Protein AF-A0A940VAY0-F1 (afdb_monomer_lite)

Secondary structure (DSSP, 8-state):
-PPPPHHHHHHH-SEEEE-----TTTTT-B-HHHHHHS-TT-EEEE-S-GGGB-HHHHHHHHHTTSSSEEEES--SSSSPPTT-GGGG-TTEEE--S-TT--HHHHH-

Sequence (108 aa):
MKSAGLDELLRRSDIVSIHVPTTDETRKFMNAARFAQMKRSAVFINTSRGAVVGEPALIRALQGKVIGGAGLDVFEKEPISPDNPLLALDNVVLTPHIAAGTVDALTE

Foldseek 3Di:
DDDDDLLRCQQPDQEAEDADADDPCQFQCAALVSLLNHDLAHEYEYLHEQRSHPLVSVLCCQVVSSYQAYEYAYHPDPPDDPPRSQVVGPRYHYHPSCPCVDPVNVPD

pLDDT: mean 96.17, std 6.98, range [52.88, 98.94]

Structure (mmCIF, N/CA/C/O backbone):
data_AF-A0A940VAY0-F1
#
_entry.id   AF-A0A940VAY0-F1
#
loop_
_atom_site.group_PDB
_atom_site.id
_atom_site.type_symbol
_atom_site.label_atom_id
_atom_site.label_alt_id
_atom_site.label_comp_id
_atom_site.label_asym_id
_atom_site.label_entity_id
_atom_site.label_seq_id
_atom_site.pdbx_PDB_ins_code
_atom_site.Cartn_x
_atom_site.Cartn_y
_atom_site.Cartn_z
_atom_site.occupancy
_atom_site.B_iso_or_equiv
_atom_site.auth_seq_id
_atom_site.auth_comp_id
_atom_site.auth_asym_id
_atom_site.auth_atom_id
_atom_site.pdbx_PDB_model_num
ATOM 1 N N . MET A 1 1 ? -18.304 17.585 -11.653 1.00 52.88 1 MET A N 1
ATOM 2 C CA . MET A 1 1 ? -17.612 16.692 -10.696 1.00 52.88 1 MET A CA 1
ATOM 3 C C . MET A 1 1 ? -16.886 17.570 -9.687 1.00 52.88 1 MET A C 1
ATOM 5 O O . MET A 1 1 ? -16.128 18.428 -10.114 1.00 52.88 1 MET A O 1
ATOM 9 N N . LYS A 1 2 ? -17.186 17.467 -8.386 1.00 58.41 2 LYS A N 1
ATOM 10 C CA . LYS A 1 2 ? -16.517 18.281 -7.357 1.00 58.41 2 LYS A CA 1
ATOM 11 C C . LYS A 1 2 ? -15.233 17.554 -6.9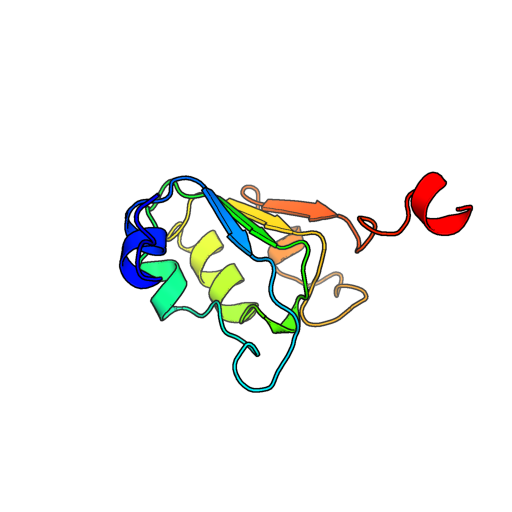55 1.00 58.41 2 LYS A C 1
ATOM 13 O O . LYS A 1 2 ? -15.309 16.407 -6.529 1.00 58.41 2 LYS A O 1
ATOM 18 N N . SER A 1 3 ? -14.075 18.178 -7.144 1.00 74.81 3 SER A N 1
ATOM 19 C CA . SER A 1 3 ? -12.798 17.629 -6.680 1.00 74.81 3 SER A CA 1
ATOM 20 C C . SER A 1 3 ? -12.768 17.654 -5.150 1.00 74.81 3 SER A C 1
ATOM 22 O O . SER A 1 3 ? -12.939 18.720 -4.556 1.00 74.81 3 SER A O 1
ATOM 24 N N . ALA A 1 4 ? -12.577 16.499 -4.516 1.00 82.44 4 ALA A N 1
ATOM 25 C CA . ALA A 1 4 ? -12.319 16.426 -3.081 1.00 82.44 4 ALA A CA 1
ATOM 26 C C . ALA A 1 4 ? -10.845 16.754 -2.804 1.00 82.44 4 ALA A C 1
ATOM 28 O O . ALA A 1 4 ? -9.969 16.398 -3.594 1.00 82.44 4 ALA A O 1
ATOM 29 N N . GLY A 1 5 ? -10.564 17.414 -1.680 1.00 93.88 5 GLY A N 1
ATOM 30 C CA . GLY A 1 5 ? -9.190 17.535 -1.190 1.00 93.88 5 GLY A CA 1
ATOM 31 C C . GLY A 1 5 ? -8.643 16.174 -0.745 1.00 93.88 5 GLY A C 1
ATOM 32 O O . GLY A 1 5 ? -9.416 15.284 -0.388 1.00 93.88 5 GLY A O 1
ATOM 33 N N . LEU A 1 6 ? -7.315 16.015 -0.723 1.00 94.31 6 LEU A N 1
ATOM 34 C CA . LEU A 1 6 ? -6.652 14.759 -0.334 1.00 94.31 6 LEU A CA 1
ATOM 35 C C . LEU A 1 6 ? -7.147 14.225 1.017 1.00 94.31 6 LEU A C 1
ATOM 37 O O . LEU A 1 6 ? -7.516 13.062 1.125 1.00 94.31 6 LEU A O 1
ATOM 41 N N . ASP A 1 7 ? -7.195 15.082 2.032 1.00 95.50 7 ASP A N 1
ATOM 42 C CA . ASP A 1 7 ? -7.625 14.713 3.381 1.00 95.50 7 ASP A CA 1
ATOM 43 C C . ASP A 1 7 ? -9.075 14.209 3.421 1.00 95.50 7 ASP A C 1
ATOM 45 O O . ASP A 1 7 ? -9.419 13.302 4.181 1.00 95.50 7 ASP A O 1
ATOM 49 N N . GLU A 1 8 ? -9.948 14.806 2.608 1.00 96.19 8 GLU A N 1
ATOM 50 C CA . GLU A 1 8 ? -11.330 14.356 2.473 1.00 96.19 8 GLU A CA 1
ATOM 51 C C . GLU A 1 8 ? -11.397 13.005 1.754 1.00 96.19 8 GLU A C 1
ATOM 53 O O . GLU A 1 8 ? -12.130 12.120 2.199 1.00 96.19 8 GLU A O 1
ATOM 58 N N . LEU A 1 9 ? -10.602 12.823 0.695 1.00 95.81 9 LEU A N 1
ATOM 59 C CA . LEU A 1 9 ? -10.487 11.557 -0.025 1.00 95.81 9 LEU A CA 1
ATOM 60 C C . LEU A 1 9 ? -10.040 10.440 0.924 1.00 95.81 9 LEU A C 1
ATOM 62 O O . LEU A 1 9 ? -10.724 9.421 1.012 1.00 95.81 9 LEU A O 1
ATOM 66 N N . LEU A 1 10 ? -8.957 10.640 1.680 1.00 97.75 10 LEU A N 1
ATOM 67 C CA . LEU A 1 10 ? -8.416 9.630 2.596 1.00 97.75 10 LEU A CA 1
ATOM 68 C C . LEU A 1 10 ? -9.429 9.230 3.677 1.00 97.75 10 LEU A C 1
ATOM 70 O O . LEU A 1 10 ? -9.634 8.040 3.903 1.00 97.75 10 LEU A O 1
ATOM 74 N N . ARG A 1 11 ? -10.126 10.199 4.288 1.00 97.75 11 ARG A N 1
ATOM 75 C CA . ARG A 1 11 ? -11.129 9.920 5.334 1.00 97.75 11 ARG A CA 1
ATOM 76 C C . ARG A 1 11 ? -12.374 9.199 4.822 1.00 97.75 11 ARG A C 1
ATOM 78 O O . ARG A 1 11 ? -13.014 8.464 5.574 1.00 97.75 11 ARG A O 1
ATOM 85 N N . ARG A 1 12 ? -12.774 9.442 3.571 1.00 97.06 12 ARG A N 1
ATOM 86 C CA . ARG A 1 12 ? -14.056 8.957 3.030 1.00 97.06 12 ARG A CA 1
ATOM 87 C C . ARG A 1 12 ? -13.942 7.682 2.206 1.00 97.06 12 ARG A C 1
ATOM 89 O O . ARG A 1 12 ? -14.954 6.997 2.059 1.00 97.06 12 ARG A O 1
ATOM 96 N N . SER A 1 13 ? -12.762 7.358 1.692 1.00 98.25 13 SER A N 1
ATOM 97 C CA . SER A 1 13 ? -12.582 6.237 0.768 1.00 98.25 13 SER A CA 1
ATOM 98 C C . SER A 1 13 ? -12.519 4.892 1.490 1.00 98.25 13 SER A C 1
ATOM 100 O O . SER A 1 13 ? -11.847 4.749 2.509 1.00 98.25 13 SER A O 1
ATOM 102 N N . ASP A 1 14 ? -13.212 3.898 0.939 1.00 98.69 14 ASP A N 1
ATOM 103 C CA . ASP A 1 14 ? -13.078 2.490 1.338 1.00 98.69 14 ASP A CA 1
ATOM 104 C C . ASP A 1 14 ? -11.895 1.815 0.632 1.00 98.69 14 ASP A C 1
ATOM 106 O O . ASP A 1 14 ? -11.301 0.877 1.155 1.00 98.69 14 ASP A O 1
ATOM 110 N N . ILE A 1 15 ? -11.511 2.324 -0.540 1.00 98.75 15 ILE A N 1
ATOM 111 C CA . ILE A 1 15 ? -10.330 1.891 -1.286 1.00 98.75 15 ILE A CA 1
ATOM 112 C C . ILE A 1 15 ? -9.575 3.137 -1.744 1.00 98.75 15 ILE A C 1
ATOM 114 O O . ILE A 1 15 ? -10.171 4.042 -2.326 1.00 98.75 15 ILE A O 1
ATOM 118 N N . VAL A 1 16 ? -8.267 3.187 -1.492 1.00 98.62 16 VAL A N 1
ATOM 119 C CA . VAL A 1 16 ? -7.375 4.252 -1.971 1.00 98.62 16 VAL A CA 1
ATOM 120 C C . VAL A 1 16 ? -6.341 3.627 -2.897 1.00 98.62 16 VAL A C 1
ATOM 122 O O . VAL A 1 16 ? -5.508 2.855 -2.435 1.00 98.62 16 VAL A O 1
ATOM 125 N N . SER A 1 17 ? -6.377 3.976 -4.183 1.00 98.50 17 SER A N 1
ATOM 126 C CA . SER A 1 17 ? -5.364 3.576 -5.168 1.00 98.50 17 SER A CA 1
ATOM 127 C C . SER A 1 17 ? -4.493 4.770 -5.541 1.00 98.50 17 SER A C 1
ATOM 129 O O . SER A 1 17 ? -5.021 5.840 -5.852 1.00 98.50 17 SER A O 1
ATOM 131 N N . ILE A 1 18 ? -3.169 4.614 -5.486 1.00 97.69 18 ILE A N 1
ATOM 132 C CA . ILE A 1 18 ? -2.224 5.701 -5.765 1.00 97.69 18 ILE A CA 1
ATOM 133 C C . ILE A 1 18 ? -1.595 5.575 -7.157 1.00 97.69 18 ILE A C 1
ATOM 135 O O . ILE A 1 18 ? -1.059 4.533 -7.526 1.00 97.69 18 ILE A O 1
ATOM 139 N N . HIS A 1 19 ? -1.642 6.673 -7.917 1.00 97.25 19 HIS A N 1
ATOM 140 C CA . HIS A 1 19 ? -1.148 6.764 -9.294 1.00 97.25 19 HIS A CA 1
ATOM 141 C C . HIS A 1 19 ? -0.381 8.072 -9.504 1.00 97.25 19 HIS A C 1
ATOM 143 O O . HIS A 1 19 ? -0.816 8.959 -10.235 1.00 97.25 19 HIS A O 1
ATOM 149 N N . VAL A 1 20 ? 0.746 8.219 -8.810 1.00 96.44 20 VAL A N 1
ATOM 150 C CA . VAL A 1 20 ? 1.631 9.382 -8.962 1.00 96.44 20 VAL A CA 1
ATOM 151 C C . VAL A 1 20 ? 3.043 8.919 -9.323 1.00 96.44 20 VAL A C 1
ATOM 153 O O . VAL A 1 20 ? 3.458 7.845 -8.880 1.00 96.44 20 VAL A O 1
ATOM 156 N N . PRO A 1 21 ? 3.795 9.691 -10.128 1.00 96.56 21 PRO A N 1
ATOM 157 C CA . PRO A 1 21 ? 5.207 9.407 -10.354 1.00 96.56 21 PRO A CA 1
ATOM 158 C C . PRO A 1 21 ? 6.000 9.621 -9.063 1.00 96.56 21 PRO A C 1
ATOM 160 O O . PRO A 1 21 ? 5.559 10.350 -8.174 1.00 96.56 21 PRO A O 1
ATOM 163 N N . THR A 1 22 ? 7.196 9.041 -8.980 1.00 96.62 22 THR A N 1
ATOM 164 C CA . THR A 1 22 ? 8.164 9.408 -7.939 1.00 96.62 22 THR A CA 1
ATOM 165 C C . THR A 1 22 ? 8.815 10.740 -8.303 1.00 96.62 22 THR A C 1
ATOM 167 O O . THR A 1 22 ? 9.562 10.816 -9.275 1.00 96.62 22 THR A O 1
ATOM 170 N N . THR A 1 23 ? 8.563 11.761 -7.495 1.00 97.56 23 THR A N 1
ATOM 171 C CA . THR A 1 23 ? 9.239 13.063 -7.488 1.00 97.56 23 THR A CA 1
ATOM 172 C C . THR A 1 23 ? 9.730 13.347 -6.068 1.00 97.56 23 THR A C 1
ATOM 174 O O . THR A 1 23 ? 9.512 12.538 -5.157 1.00 97.56 23 THR A O 1
ATOM 177 N N . ASP A 1 24 ? 10.388 14.481 -5.845 1.00 97.12 24 ASP A N 1
ATOM 178 C CA . ASP A 1 24 ? 10.792 14.873 -4.493 1.00 97.12 24 ASP A CA 1
ATOM 179 C C . ASP A 1 24 ? 9.577 15.168 -3.597 1.00 97.12 24 ASP A C 1
ATOM 181 O O . ASP A 1 24 ? 9.587 14.837 -2.413 1.00 97.12 24 ASP A O 1
ATOM 185 N N . GLU A 1 25 ? 8.487 15.686 -4.166 1.00 96.69 25 GLU A N 1
ATOM 186 C CA . GLU A 1 25 ? 7.233 15.967 -3.459 1.00 96.69 25 GLU A CA 1
ATOM 187 C C . GLU A 1 25 ? 6.420 14.706 -3.142 1.00 96.69 25 GLU A C 1
ATOM 189 O O . GLU A 1 25 ? 5.683 14.670 -2.150 1.00 96.69 25 GLU A O 1
ATOM 194 N N . THR A 1 26 ? 6.510 13.672 -3.985 1.00 97.44 26 THR A N 1
ATOM 195 C CA . THR A 1 26 ? 5.728 12.436 -3.820 1.00 97.44 26 THR A CA 1
ATOM 196 C C . THR A 1 26 ? 6.508 11.304 -3.154 1.00 97.44 26 THR A C 1
ATOM 198 O O . THR A 1 26 ? 5.930 10.267 -2.818 1.00 97.44 26 THR A O 1
ATOM 201 N N . ARG A 1 27 ? 7.808 11.476 -2.902 1.00 97.75 27 ARG A N 1
ATOM 202 C CA . ARG A 1 27 ? 8.607 10.506 -2.150 1.00 97.75 27 ARG A CA 1
ATOM 203 C C . ARG A 1 27 ? 8.065 10.359 -0.729 1.00 97.75 27 ARG A C 1
ATOM 205 O O . ARG A 1 27 ? 7.956 11.330 0.014 1.00 97.75 27 ARG A O 1
ATOM 212 N N . LYS A 1 28 ? 7.744 9.123 -0.332 1.00 97.69 28 LYS A N 1
ATOM 213 C CA . LYS A 1 28 ? 7.105 8.789 0.954 1.00 97.69 28 LYS A CA 1
ATOM 214 C C . LYS A 1 28 ? 5.839 9.613 1.210 1.00 97.69 28 LYS A C 1
ATOM 216 O O . LYS A 1 28 ? 5.504 9.916 2.358 1.00 97.69 28 LYS A O 1
ATOM 221 N N . PHE A 1 29 ? 5.132 9.970 0.137 1.00 97.88 29 PHE A N 1
ATOM 222 C CA . PHE A 1 29 ? 3.856 10.656 0.201 1.00 97.88 29 PHE A CA 1
ATOM 223 C C . PHE A 1 29 ? 2.888 9.884 1.092 1.00 97.88 29 PHE A C 1
ATOM 225 O O . PHE A 1 29 ? 2.415 10.430 2.080 1.00 97.88 29 PHE A O 1
ATOM 232 N N . MET A 1 30 ? 2.641 8.601 0.846 1.00 98.50 30 MET A N 1
ATOM 233 C CA . MET A 1 30 ? 1.834 7.804 1.773 1.00 98.50 30 MET A CA 1
ATOM 234 C C . MET A 1 30 ? 2.665 7.426 3.001 1.00 98.50 30 MET A C 1
ATOM 236 O O . MET A 1 30 ? 3.469 6.498 2.975 1.00 98.50 30 MET A O 1
ATOM 240 N N . ASN A 1 31 ? 2.479 8.184 4.080 1.00 98.44 31 ASN A N 1
ATOM 241 C CA . ASN A 1 31 ? 3.184 8.050 5.352 1.00 98.44 31 ASN A CA 1
ATOM 242 C C . ASN A 1 31 ? 2.218 7.688 6.495 1.00 98.44 31 ASN A C 1
ATOM 244 O O . ASN A 1 31 ? 1.008 7.582 6.299 1.00 98.44 31 ASN A O 1
ATOM 248 N N . ALA A 1 32 ? 2.751 7.532 7.711 1.00 98.62 32 ALA A N 1
ATOM 249 C CA . ALA A 1 32 ? 1.969 7.129 8.882 1.00 98.62 32 ALA A CA 1
ATOM 250 C C . ALA A 1 32 ? 0.768 8.051 9.162 1.00 98.62 32 ALA A C 1
ATOM 252 O O . ALA A 1 32 ? -0.311 7.559 9.482 1.00 98.62 32 ALA A O 1
ATOM 253 N N . ALA A 1 33 ? 0.930 9.369 8.999 1.00 98.56 33 ALA A N 1
ATOM 254 C CA . ALA A 1 33 ? -0.145 10.328 9.239 1.00 98.56 33 ALA A CA 1
ATOM 255 C C . ALA A 1 33 ? -1.292 10.160 8.232 1.00 98.56 33 ALA A C 1
ATOM 257 O O . ALA A 1 33 ? -2.455 10.200 8.619 1.00 98.56 33 ALA A O 1
ATOM 258 N N . ARG A 1 34 ? -0.980 9.912 6.954 1.00 98.56 34 ARG A N 1
ATOM 259 C CA . ARG A 1 34 ? -1.996 9.678 5.913 1.00 98.56 34 ARG A CA 1
ATOM 260 C C . ARG A 1 34 ? -2.683 8.322 6.061 1.00 98.56 34 ARG A C 1
ATOM 262 O O . ARG A 1 34 ? -3.899 8.262 5.924 1.00 98.56 34 ARG A O 1
ATOM 269 N N . PHE A 1 35 ? -1.957 7.263 6.425 1.00 98.75 35 PHE A N 1
ATOM 270 C CA . PHE A 1 35 ? -2.588 5.976 6.752 1.00 98.75 35 PHE A CA 1
ATOM 271 C C . PHE A 1 35 ? -3.524 6.083 7.962 1.00 98.75 35 PHE A C 1
ATOM 273 O O . PHE A 1 35 ? -4.600 5.498 7.946 1.00 98.75 35 PHE A O 1
ATOM 280 N N . ALA A 1 36 ? -3.173 6.883 8.974 1.00 98.62 36 ALA A N 1
ATOM 281 C CA . ALA A 1 36 ? -4.027 7.112 10.141 1.00 98.62 36 ALA A CA 1
ATOM 282 C C . ALA A 1 36 ? -5.324 7.883 9.827 1.00 98.62 36 ALA A C 1
ATOM 284 O O . ALA A 1 36 ? -6.268 7.831 10.612 1.00 98.62 36 ALA A O 1
ATOM 285 N N . GLN A 1 37 ? -5.386 8.601 8.700 1.00 98.50 37 GLN A N 1
ATOM 286 C CA . GLN A 1 37 ? -6.607 9.272 8.245 1.00 98.50 37 GLN A CA 1
ATOM 287 C C . GLN A 1 37 ? -7.572 8.330 7.518 1.00 98.50 37 GLN A C 1
ATOM 289 O O . GLN A 1 37 ? -8.743 8.675 7.369 1.00 98.50 37 GLN A O 1
ATOM 294 N N . MET A 1 38 ? -7.096 7.179 7.039 1.00 98.75 38 MET A N 1
ATOM 295 C CA . MET A 1 38 ? -7.923 6.220 6.313 1.00 98.75 38 MET A CA 1
ATOM 296 C C . MET A 1 38 ? -8.893 5.498 7.252 1.00 98.75 38 MET A C 1
ATOM 298 O O . MET A 1 38 ? -8.671 5.392 8.460 1.00 98.75 38 MET A O 1
ATOM 302 N N . LYS A 1 39 ? -9.987 4.965 6.694 1.00 98.75 39 LYS A N 1
ATOM 303 C CA . LYS A 1 39 ? -10.884 4.097 7.465 1.00 98.75 39 LYS A CA 1
ATOM 304 C C . LYS A 1 39 ? -10.132 2.845 7.911 1.00 98.75 39 LYS A C 1
ATOM 306 O O . LYS A 1 39 ? -9.346 2.279 7.157 1.00 98.75 39 LYS A O 1
ATOM 311 N N . ARG A 1 40 ? -10.488 2.328 9.088 1.00 98.69 40 ARG A N 1
ATOM 312 C CA . ARG A 1 40 ? -9.944 1.060 9.595 1.00 98.69 40 ARG A CA 1
ATOM 313 C C . ARG A 1 40 ? -10.214 -0.130 8.668 1.00 98.69 40 ARG A C 1
ATOM 315 O O . ARG A 1 40 ? -9.422 -1.059 8.630 1.00 98.69 40 ARG A O 1
ATOM 322 N N . SER A 1 41 ? -11.317 -0.098 7.924 1.00 98.69 41 SER A N 1
ATOM 323 C CA . SER A 1 41 ? -11.672 -1.112 6.926 1.00 98.69 41 SER A CA 1
ATOM 324 C C . SER A 1 41 ? -11.063 -0.859 5.545 1.00 98.69 41 SER A C 1
ATOM 326 O O . SER A 1 41 ? -11.286 -1.665 4.648 1.00 98.69 41 SER A O 1
ATOM 328 N N . ALA A 1 42 ? -10.352 0.255 5.339 1.00 98.81 42 ALA A N 1
ATOM 329 C CA . ALA A 1 42 ? -9.924 0.652 4.006 1.00 98.81 42 ALA A CA 1
ATOM 330 C C . ALA A 1 42 ? -8.836 -0.268 3.446 1.00 98.81 42 ALA A C 1
ATOM 332 O O . ALA A 1 42 ? -7.967 -0.737 4.183 1.00 98.81 42 ALA A O 1
ATOM 333 N N . VAL A 1 43 ? -8.850 -0.450 2.127 1.00 98.94 43 VAL A N 1
ATOM 334 C CA . VAL A 1 43 ? -7.784 -1.131 1.386 1.00 98.94 43 VAL A CA 1
ATOM 335 C C . VAL A 1 43 ? -6.933 -0.100 0.653 1.00 98.94 43 VAL A C 1
ATOM 337 O O . VAL A 1 43 ? -7.454 0.791 -0.020 1.00 98.94 43 VAL A O 1
ATOM 340 N N . PHE A 1 44 ? -5.614 -0.214 0.781 1.00 98.88 44 PHE A N 1
ATOM 341 C CA . PHE A 1 44 ? -4.661 0.612 0.043 1.00 98.88 44 PHE A CA 1
ATOM 342 C C . PHE A 1 44 ? -4.083 -0.151 -1.154 1.00 98.88 44 PHE A C 1
ATOM 344 O O . PHE A 1 44 ? -3.624 -1.277 -1.002 1.00 98.88 44 PHE A O 1
ATOM 351 N N . ILE A 1 45 ? -4.078 0.450 -2.341 1.00 98.88 45 ILE A N 1
ATOM 352 C CA . ILE A 1 45 ? -3.544 -0.157 -3.565 1.00 98.88 45 ILE A CA 1
ATOM 353 C C . ILE A 1 45 ? -2.382 0.691 -4.080 1.00 98.88 45 ILE A C 1
ATOM 355 O O . ILE A 1 45 ? -2.521 1.905 -4.245 1.00 98.88 45 ILE A O 1
ATOM 359 N N . ASN A 1 46 ? -1.244 0.052 -4.359 1.00 98.75 46 ASN A N 1
ATOM 360 C CA . ASN A 1 46 ? -0.111 0.704 -5.007 1.00 98.75 46 ASN A CA 1
ATOM 361 C C . ASN A 1 46 ? 0.472 -0.155 -6.132 1.00 98.75 46 ASN A C 1
ATOM 363 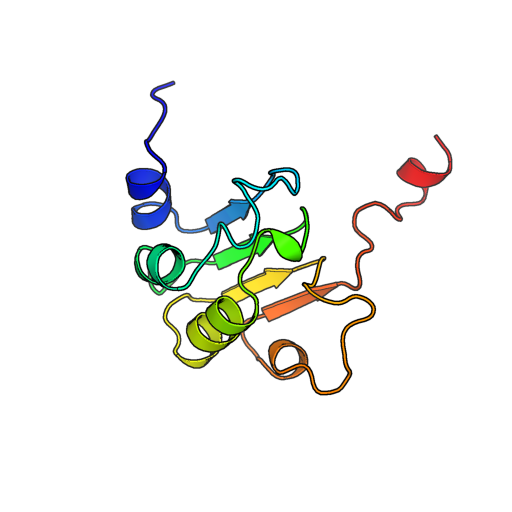O O . ASN A 1 46 ? 1.170 -1.139 -5.890 1.00 98.75 46 ASN A O 1
ATOM 367 N N . THR A 1 47 ? 0.240 0.296 -7.361 1.00 98.31 47 THR A N 1
ATOM 368 C CA . THR A 1 47 ? 0.877 -0.208 -8.587 1.00 98.31 47 THR A CA 1
ATOM 369 C C . THR A 1 47 ? 1.672 0.899 -9.291 1.00 98.31 47 THR A C 1
ATOM 371 O O . THR A 1 47 ? 1.907 0.843 -10.494 1.00 98.31 47 THR A O 1
ATOM 374 N N . SER A 1 48 ? 2.018 1.968 -8.561 1.00 97.75 48 SER A N 1
ATOM 375 C CA . SER A 1 48 ? 2.746 3.122 -9.094 1.00 97.75 48 SER A CA 1
ATOM 376 C C . SER A 1 48 ? 4.252 2.946 -8.903 1.00 97.75 48 SER A C 1
ATOM 378 O O . SER A 1 48 ? 4.928 2.394 -9.766 1.00 97.75 48 SER A O 1
ATOM 380 N N . ARG A 1 49 ? 4.802 3.397 -7.774 1.00 97.94 49 ARG A N 1
ATOM 381 C CA . ARG A 1 49 ? 6.200 3.204 -7.377 1.00 97.94 49 ARG A CA 1
ATOM 382 C C . ARG A 1 49 ? 6.273 2.955 -5.874 1.00 97.94 49 ARG A C 1
ATOM 384 O O . ARG A 1 49 ? 5.566 3.607 -5.103 1.00 97.94 49 ARG A O 1
ATOM 391 N N . GLY A 1 50 ? 7.156 2.057 -5.439 1.00 97.75 50 GLY A N 1
ATOM 392 C CA . GLY A 1 50 ? 7.324 1.769 -4.013 1.00 97.75 50 GLY A CA 1
ATOM 393 C C . GLY A 1 50 ? 7.793 2.985 -3.213 1.00 97.75 50 GLY A C 1
ATOM 394 O O . GLY A 1 50 ? 7.282 3.247 -2.132 1.00 97.75 50 GLY A O 1
ATOM 395 N N . ALA A 1 51 ? 8.656 3.821 -3.805 1.00 97.88 51 ALA A N 1
ATOM 396 C CA . ALA A 1 51 ? 9.192 5.033 -3.176 1.00 97.88 51 ALA A CA 1
ATOM 397 C C . ALA A 1 51 ? 8.141 6.104 -2.818 1.00 97.88 51 ALA A C 1
ATOM 399 O O . ALA A 1 51 ? 8.452 7.030 -2.065 1.00 97.88 51 ALA A O 1
ATOM 400 N N . VAL A 1 52 ? 6.920 6.013 -3.354 1.00 98.31 52 VAL A N 1
ATOM 401 C CA . VAL A 1 52 ? 5.804 6.915 -3.019 1.00 98.31 52 VAL A CA 1
ATOM 402 C C . VAL A 1 52 ? 5.216 6.592 -1.641 1.00 98.31 52 VAL A C 1
ATOM 404 O O . VAL A 1 52 ? 4.578 7.433 -1.005 1.00 98.31 52 VAL A O 1
ATOM 407 N N . VAL A 1 53 ? 5.457 5.389 -1.133 1.00 98.38 53 VAL A N 1
ATOM 408 C CA . VAL A 1 53 ? 5.001 4.934 0.175 1.00 98.38 53 VAL A CA 1
ATOM 409 C C . VAL A 1 53 ? 6.188 4.920 1.125 1.00 98.38 53 VAL A C 1
ATOM 411 O O . VAL A 1 53 ? 7.278 4.521 0.746 1.00 98.38 53 VAL A O 1
ATOM 414 N N . GLY A 1 54 ? 5.988 5.357 2.367 1.00 98.19 54 GLY A N 1
ATOM 415 C CA . GLY A 1 54 ? 6.893 4.992 3.449 1.00 98.19 54 GLY A CA 1
ATOM 416 C C . GLY A 1 54 ? 6.602 3.552 3.860 1.00 98.19 54 GLY A C 1
ATOM 417 O O . GLY A 1 54 ? 5.707 3.326 4.674 1.00 98.19 54 GLY A O 1
ATOM 418 N N . GLU A 1 55 ? 7.328 2.582 3.314 1.00 98.25 55 GLU A N 1
ATOM 419 C CA . GLU A 1 55 ? 7.077 1.148 3.512 1.00 98.25 55 GLU A CA 1
ATOM 420 C C . GLU A 1 55 ? 7.069 0.741 4.999 1.00 98.25 55 GLU A C 1
ATOM 422 O O . GLU A 1 55 ? 6.120 0.078 5.426 1.00 98.25 55 GLU A O 1
ATOM 427 N N . PRO A 1 56 ? 7.979 1.240 5.867 1.00 98.44 56 PRO A N 1
ATOM 428 C CA . PRO A 1 56 ? 7.885 0.983 7.304 1.00 98.44 56 PRO A CA 1
ATOM 429 C C . PRO A 1 56 ? 6.607 1.534 7.954 1.00 98.44 56 PRO A C 1
ATOM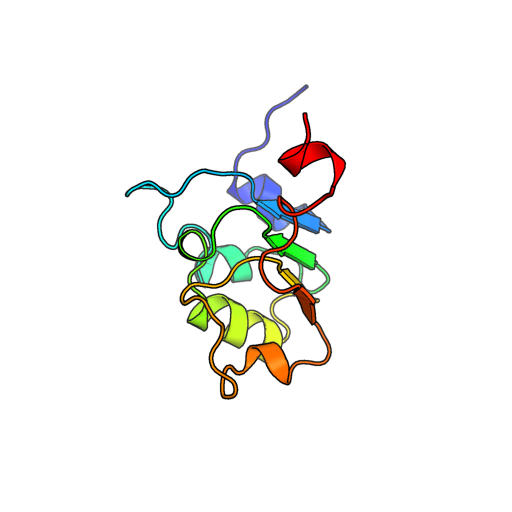 431 O O . PRO A 1 56 ? 6.188 1.051 9.006 1.00 98.44 56 PRO A O 1
ATOM 434 N N . ALA A 1 57 ? 6.008 2.590 7.398 1.00 98.69 57 ALA A N 1
ATOM 435 C CA . ALA A 1 57 ? 4.738 3.122 7.887 1.00 98.69 57 ALA A CA 1
ATOM 436 C C . ALA A 1 57 ? 3.564 2.248 7.435 1.00 98.69 57 ALA A C 1
ATOM 438 O O . ALA A 1 57 ? 2.686 1.968 8.247 1.00 98.69 57 ALA A O 1
ATOM 439 N N . LEU A 1 58 ? 3.584 1.777 6.184 1.00 98.81 58 LEU A N 1
ATOM 440 C CA . LEU A 1 58 ? 2.590 0.840 5.663 1.00 98.81 58 LEU A CA 1
ATOM 441 C C . LEU A 1 58 ? 2.598 -0.478 6.450 1.00 98.81 58 LEU A C 1
ATOM 443 O O . LEU A 1 58 ? 1.548 -0.903 6.922 1.00 98.81 58 LEU A O 1
ATOM 447 N N . ILE A 1 59 ? 3.775 -1.074 6.677 1.00 98.75 59 ILE A N 1
ATOM 448 C CA . ILE A 1 59 ? 3.928 -2.310 7.464 1.00 98.75 59 ILE A CA 1
ATOM 449 C C . ILE A 1 59 ? 3.299 -2.149 8.852 1.00 98.75 59 ILE A C 1
ATOM 451 O O . ILE A 1 59 ? 2.470 -2.962 9.255 1.00 98.75 59 ILE A O 1
ATOM 455 N N . ARG A 1 60 ? 3.631 -1.066 9.569 1.00 98.81 60 ARG A N 1
ATOM 456 C CA . ARG A 1 60 ? 3.057 -0.796 10.898 1.00 98.81 60 ARG A CA 1
ATOM 457 C C . ARG A 1 60 ? 1.549 -0.563 10.840 1.00 98.81 60 ARG A C 1
ATOM 459 O O . ARG A 1 60 ? 0.837 -1.025 11.727 1.00 98.81 60 ARG A O 1
ATOM 466 N N . ALA A 1 61 ? 1.058 0.139 9.818 1.00 98.81 61 ALA A N 1
ATOM 467 C CA . ALA A 1 61 ? -0.370 0.374 9.636 1.00 98.81 61 ALA A CA 1
ATOM 468 C C . ALA A 1 61 ? -1.139 -0.939 9.417 1.00 98.81 61 ALA A C 1
ATOM 470 O O . ALA A 1 61 ? -2.215 -1.113 9.982 1.00 98.81 61 ALA A O 1
ATOM 471 N N . LEU A 1 62 ? -0.572 -1.878 8.659 1.00 98.81 62 LEU A N 1
ATOM 472 C CA . LEU A 1 62 ? -1.169 -3.188 8.403 1.00 98.81 62 LEU A CA 1
ATOM 473 C C . LEU A 1 62 ? -1.107 -4.098 9.634 1.00 98.81 62 LEU A C 1
ATOM 475 O O . LEU A 1 62 ? -2.136 -4.633 10.042 1.00 98.81 62 LEU A O 1
ATOM 479 N N . GLN A 1 63 ? 0.062 -4.208 10.276 1.00 98.69 63 GLN A N 1
ATOM 480 C CA . GLN A 1 63 ? 0.251 -4.986 11.509 1.00 98.69 63 GLN A CA 1
ATOM 481 C C . GLN A 1 63 ? -0.659 -4.492 12.641 1.00 98.69 63 GLN A C 1
ATOM 483 O O . GLN A 1 63 ? -1.283 -5.283 13.344 1.00 98.69 63 GLN A O 1
ATOM 488 N N . GLY A 1 64 ? -0.767 -3.170 12.797 1.00 98.56 64 GLY A N 1
ATOM 489 C CA . GLY A 1 64 ? -1.619 -2.530 13.797 1.00 98.56 64 GLY A CA 1
ATOM 490 C C . GLY A 1 64 ? -3.099 -2.456 13.416 1.00 98.56 64 GLY A C 1
ATOM 491 O O . GLY A 1 64 ? -3.879 -1.891 14.184 1.00 98.56 64 GLY A O 1
ATOM 492 N N . LYS A 1 65 ? -3.494 -2.976 12.243 1.00 98.31 65 LYS A N 1
ATOM 493 C CA . LYS A 1 65 ? -4.858 -2.869 11.694 1.00 98.31 65 LYS A CA 1
ATOM 494 C C . LYS A 1 65 ? -5.389 -1.428 11.718 1.00 98.31 65 LYS A C 1
ATOM 496 O O . LYS A 1 65 ? -6.547 -1.179 12.051 1.00 98.31 65 LYS A O 1
ATOM 501 N N . VAL A 1 66 ? -4.516 -0.467 11.412 1.00 98.75 66 VAL A N 1
ATOM 502 C CA . VAL A 1 66 ? -4.877 0.939 11.168 1.00 98.75 66 VAL A CA 1
ATOM 503 C C . VAL A 1 66 ? -5.681 1.042 9.874 1.00 98.75 66 VAL A C 1
ATOM 505 O O . VAL A 1 66 ? -6.631 1.814 9.816 1.00 98.75 66 VAL A O 1
ATOM 508 N N . ILE A 1 67 ? -5.335 0.215 8.885 1.00 98.81 67 ILE A N 1
ATOM 509 C CA . ILE A 1 67 ? -6.096 -0.024 7.656 1.00 98.81 67 ILE A CA 1
ATOM 510 C C . ILE A 1 67 ? -6.402 -1.521 7.520 1.00 98.81 67 ILE A C 1
ATOM 512 O O . ILE A 1 67 ? -5.769 -2.353 8.175 1.00 98.81 67 ILE A O 1
ATOM 516 N N . GLY A 1 68 ? -7.377 -1.857 6.678 1.00 98.62 68 GLY A N 1
ATOM 517 C CA . GLY A 1 68 ? -7.902 -3.214 6.538 1.00 98.62 68 GLY A CA 1
ATOM 518 C C . GLY A 1 68 ? -6.944 -4.142 5.800 1.00 98.62 68 GLY A C 1
ATOM 519 O O . GLY A 1 68 ? -6.777 -5.290 6.206 1.00 98.62 68 GLY A O 1
ATOM 520 N N . GLY A 1 69 ? -6.271 -3.634 4.768 1.00 98.81 69 GLY A N 1
ATOM 521 C CA . GLY A 1 69 ? -5.292 -4.397 4.001 1.00 98.81 69 GLY A CA 1
ATOM 522 C C . GLY A 1 69 ? -4.644 -3.597 2.876 1.00 98.81 69 GLY A C 1
ATOM 523 O O . GLY A 1 69 ? -4.920 -2.403 2.713 1.00 98.81 69 GLY A O 1
ATOM 524 N N . ALA A 1 70 ? -3.788 -4.254 2.093 1.00 98.88 70 ALA A N 1
ATOM 525 C CA . ALA A 1 70 ? -3.162 -3.636 0.927 1.00 98.88 70 ALA A CA 1
ATOM 526 C C . ALA A 1 70 ? -2.967 -4.586 -0.266 1.00 98.88 70 ALA A C 1
ATOM 528 O O . ALA A 1 70 ? -2.717 -5.773 -0.090 1.00 98.88 70 ALA A O 1
ATOM 529 N N . GLY A 1 71 ? -3.044 -4.040 -1.480 1.00 98.88 71 GLY A N 1
ATOM 530 C CA . GLY A 1 71 ? -2.636 -4.699 -2.723 1.00 98.88 71 GLY A CA 1
ATOM 531 C C . GLY A 1 71 ? -1.435 -3.977 -3.328 1.00 98.88 71 GLY A C 1
ATOM 532 O O . GLY A 1 71 ? -1.543 -2.790 -3.643 1.00 98.88 71 GLY A O 1
ATOM 533 N N . LEU A 1 72 ? -0.293 -4.651 -3.467 1.00 98.81 72 LEU A N 1
ATOM 534 C CA . LEU A 1 72 ? 0.965 -4.023 -3.884 1.00 98.81 72 LEU A CA 1
ATOM 535 C C . LEU A 1 72 ? 1.616 -4.798 -5.031 1.00 98.81 72 LEU A C 1
ATOM 537 O O . LEU A 1 72 ? 1.795 -6.007 -4.930 1.00 98.81 72 LEU A O 1
ATOM 541 N N . ASP A 1 73 ? 2.033 -4.079 -6.071 1.00 98.56 73 ASP A N 1
ATOM 542 C CA . ASP A 1 73 ? 2.901 -4.619 -7.130 1.00 98.56 73 ASP A CA 1
ATOM 543 C C . ASP A 1 73 ? 4.328 -4.048 -7.052 1.00 98.56 73 ASP A C 1
ATOM 545 O O . ASP A 1 73 ? 5.221 -4.511 -7.738 1.00 98.56 73 ASP A O 1
ATOM 549 N N . VAL A 1 74 ? 4.566 -3.036 -6.215 1.00 98.44 74 VAL A N 1
ATOM 550 C CA . VAL A 1 74 ? 5.837 -2.294 -6.151 1.00 98.44 74 VAL A CA 1
ATOM 551 C C . VAL A 1 74 ? 6.318 -2.134 -4.709 1.00 98.44 74 VAL A C 1
ATOM 553 O O . VAL A 1 74 ? 5.503 -1.998 -3.792 1.00 98.44 74 VAL A O 1
ATOM 556 N N . PHE A 1 75 ? 7.637 -2.081 -4.510 1.00 98.19 75 PHE A N 1
ATOM 557 C CA . PHE A 1 75 ? 8.293 -2.070 -3.192 1.00 98.19 75 PHE A CA 1
ATOM 558 C C . PHE A 1 75 ? 9.370 -0.981 -3.100 1.00 98.19 75 PHE A C 1
ATOM 560 O O . PHE A 1 75 ? 9.897 -0.530 -4.116 1.00 98.19 75 PHE A O 1
ATOM 567 N N . GLU A 1 76 ? 9.703 -0.500 -1.893 1.00 96.12 76 GLU A N 1
ATOM 568 C CA . GLU A 1 76 ? 10.762 0.521 -1.738 1.00 96.12 76 GLU A CA 1
ATOM 569 C C . GLU A 1 76 ? 12.118 0.011 -2.254 1.00 96.12 76 GLU A C 1
ATOM 571 O O . GLU A 1 76 ? 12.889 0.768 -2.850 1.00 96.12 76 GLU A O 1
ATOM 576 N N . LYS A 1 77 ? 12.393 -1.276 -2.025 1.00 96.25 77 LYS A N 1
ATOM 577 C CA . LYS A 1 77 ? 13.555 -1.992 -2.543 1.00 96.25 77 LYS A CA 1
ATOM 578 C C . LYS A 1 77 ? 13.084 -3.179 -3.367 1.00 96.25 77 LYS A C 1
ATOM 580 O O . LYS A 1 77 ? 12.356 -4.033 -2.866 1.00 96.25 77 LYS A O 1
ATOM 585 N N . GLU A 1 78 ? 13.595 -3.261 -4.587 1.00 95.38 78 GLU A N 1
ATOM 586 C CA . GLU A 1 78 ? 13.306 -4.344 -5.518 1.00 95.38 78 GLU A CA 1
ATOM 587 C C . GLU A 1 78 ? 14.615 -4.988 -6.011 1.00 95.38 78 GLU A C 1
ATOM 589 O O . GLU A 1 78 ? 15.562 -4.262 -6.328 1.00 95.38 78 GLU A O 1
ATOM 594 N N . PRO A 1 79 ? 14.705 -6.331 -6.068 1.00 96.25 79 PRO A N 1
ATOM 595 C CA . PRO A 1 79 ? 13.717 -7.310 -5.601 1.00 96.25 79 PRO A CA 1
ATOM 596 C C . PRO A 1 79 ? 13.449 -7.227 -4.091 1.00 96.25 79 PRO A C 1
ATOM 598 O O . PRO A 1 79 ? 14.319 -6.812 -3.316 1.00 96.25 79 PRO A O 1
ATOM 601 N N . ILE A 1 80 ? 12.239 -7.615 -3.682 1.00 96.56 80 ILE A N 1
ATOM 602 C CA . ILE A 1 80 ? 11.856 -7.611 -2.270 1.00 96.56 80 ILE A CA 1
ATOM 603 C C . ILE A 1 80 ? 12.765 -8.555 -1.471 1.00 96.56 80 ILE A C 1
ATOM 605 O O . ILE A 1 80 ? 13.113 -9.647 -1.921 1.00 96.56 80 ILE A O 1
ATOM 609 N N . SER A 1 81 ? 13.170 -8.126 -0.274 1.00 96.50 81 SER A N 1
ATOM 610 C CA . SER A 1 81 ? 13.913 -8.994 0.644 1.00 96.50 81 SER A CA 1
ATOM 611 C C . SER A 1 81 ? 13.033 -10.169 1.092 1.00 96.50 81 SER A C 1
ATOM 613 O O . SER A 1 81 ? 11.888 -9.913 1.466 1.00 96.50 81 SER A O 1
ATOM 615 N N . PRO A 1 82 ? 13.547 -11.412 1.158 1.00 96.62 82 PRO A N 1
ATOM 616 C CA . PRO A 1 82 ? 12.815 -12.545 1.736 1.00 96.62 82 PRO A CA 1
ATOM 617 C C . PRO A 1 82 ? 12.358 -12.308 3.183 1.00 96.62 82 PRO A C 1
ATOM 619 O O . PRO A 1 82 ? 11.332 -12.831 3.599 1.00 96.62 82 PRO A O 1
ATOM 622 N N . ASP A 1 83 ? 13.088 -11.471 3.927 1.00 97.31 83 ASP A N 1
ATOM 623 C CA . ASP A 1 83 ? 12.766 -11.103 5.312 1.00 97.31 83 ASP A CA 1
ATOM 624 C C . ASP A 1 83 ? 11.807 -9.900 5.421 1.00 97.31 83 ASP A C 1
ATOM 626 O O . ASP A 1 83 ? 11.605 -9.361 6.511 1.00 97.31 83 ASP A O 1
ATOM 630 N N . ASN A 1 84 ? 11.252 -9.402 4.307 1.00 97.94 84 ASN A N 1
ATOM 631 C CA . ASN A 1 84 ? 10.345 -8.257 4.352 1.00 97.94 84 ASN A CA 1
ATOM 632 C C . ASN A 1 84 ? 9.039 -8.643 5.074 1.00 97.94 84 ASN A C 1
ATOM 634 O O . ASN A 1 84 ? 8.351 -9.555 4.610 1.00 97.94 84 ASN A O 1
ATOM 638 N N . PRO A 1 85 ? 8.635 -7.931 6.148 1.00 98.31 85 PRO A N 1
ATOM 639 C CA . PRO A 1 85 ? 7.429 -8.257 6.902 1.00 98.31 85 PRO A CA 1
ATOM 640 C C . PRO A 1 85 ? 6.157 -8.343 6.060 1.00 98.31 85 PRO A C 1
ATOM 642 O O . PRO A 1 85 ? 5.268 -9.103 6.424 1.00 98.31 85 PRO A O 1
ATOM 645 N N . LEU A 1 86 ? 6.068 -7.601 4.946 1.00 98.38 86 LEU A N 1
ATOM 646 C CA . LEU A 1 86 ? 4.922 -7.660 4.035 1.00 98.38 86 LEU A CA 1
ATOM 647 C C . LEU A 1 86 ? 4.639 -9.091 3.553 1.00 98.38 86 LEU A C 1
ATOM 649 O O . LEU A 1 86 ? 3.478 -9.451 3.412 1.00 98.38 86 LEU A O 1
ATOM 653 N N . LEU A 1 87 ? 5.669 -9.920 3.360 1.00 98.25 87 LEU A N 1
ATOM 654 C CA . LEU A 1 87 ? 5.527 -11.298 2.877 1.00 98.25 87 LEU A CA 1
ATOM 655 C C . LEU A 1 87 ? 4.819 -12.232 3.872 1.00 98.25 87 LEU A C 1
ATOM 657 O O . LEU A 1 87 ? 4.368 -13.302 3.476 1.00 98.25 87 LEU A O 1
ATOM 661 N N . ALA A 1 88 ? 4.729 -11.849 5.147 1.00 98.06 88 ALA A N 1
ATOM 662 C CA . ALA A 1 88 ? 4.148 -12.664 6.214 1.00 98.06 88 ALA A CA 1
ATOM 663 C C . ALA A 1 88 ? 2.777 -12.159 6.700 1.00 98.06 88 ALA A C 1
ATOM 665 O O . ALA A 1 88 ? 2.235 -12.705 7.659 1.00 98.06 88 ALA A O 1
ATOM 666 N N . LEU A 1 89 ? 2.235 -11.086 6.111 1.00 98.50 89 LEU A N 1
ATOM 667 C CA . LEU A 1 89 ? 0.960 -10.512 6.543 1.00 98.50 89 LEU A CA 1
ATOM 668 C C . LEU A 1 89 ? -0.220 -11.168 5.819 1.00 98.50 89 LEU A C 1
ATOM 670 O O . LEU A 1 89 ? -0.269 -11.194 4.595 1.00 98.50 89 LEU A O 1
ATOM 674 N N . ASP A 1 90 ? -1.234 -11.589 6.575 1.00 98.25 90 ASP A N 1
ATOM 675 C CA . ASP A 1 90 ? -2.454 -12.199 6.014 1.00 98.25 90 ASP A CA 1
ATOM 676 C C . ASP A 1 90 ? -3.394 -11.183 5.341 1.00 98.25 90 ASP A C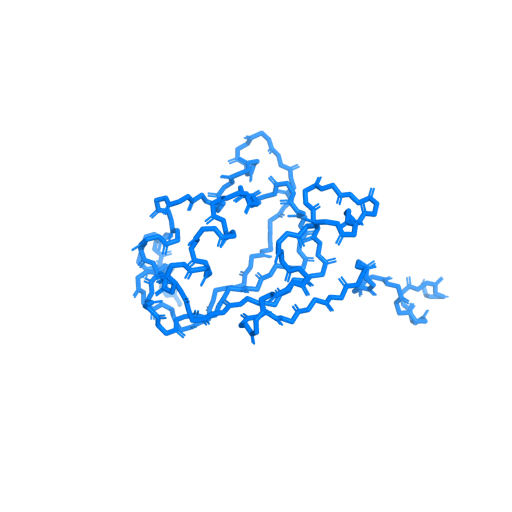 1
ATOM 678 O O . ASP A 1 90 ? -4.352 -11.552 4.664 1.00 98.25 90 ASP A O 1
ATOM 682 N N . ASN A 1 91 ? -3.166 -9.884 5.562 1.00 98.69 91 ASN A N 1
ATOM 683 C CA . ASN A 1 91 ? -3.992 -8.798 5.038 1.00 98.69 91 ASN A CA 1
ATOM 684 C C . ASN A 1 91 ? -3.325 -8.028 3.891 1.00 98.69 91 ASN A C 1
ATOM 686 O O . ASN A 1 91 ? -3.633 -6.852 3.671 1.00 98.69 91 ASN A O 1
ATOM 690 N N . VAL A 1 92 ? -2.426 -8.680 3.151 1.00 98.62 92 VAL A N 1
ATOM 691 C CA . VAL A 1 92 ? -1.867 -8.130 1.915 1.00 98.62 92 VAL A CA 1
ATOM 692 C C . VAL A 1 92 ? -1.940 -9.117 0.760 1.00 98.62 92 VAL A C 1
ATOM 694 O O . VAL A 1 92 ? -1.872 -10.327 0.943 1.00 98.62 92 VAL A O 1
ATOM 697 N N . VAL A 1 93 ? -2.042 -8.574 -0.449 1.00 98.56 93 VAL A N 1
ATOM 698 C CA . VAL A 1 93 ? -1.833 -9.303 -1.701 1.00 98.56 93 VAL A CA 1
ATOM 699 C C . VAL A 1 93 ? -0.673 -8.641 -2.427 1.00 98.56 93 VAL A C 1
ATOM 701 O O . VAL A 1 93 ? -0.680 -7.424 -2.622 1.00 98.56 93 VAL A O 1
ATOM 704 N N . LEU A 1 94 ? 0.324 -9.437 -2.803 1.00 98.56 94 LEU A N 1
ATOM 705 C CA . LEU A 1 94 ? 1.577 -8.957 -3.373 1.00 98.56 94 LEU A CA 1
ATOM 706 C C . LEU A 1 94 ? 1.820 -9.593 -4.739 1.00 98.56 94 LEU A C 1
ATOM 708 O O . LEU A 1 94 ? 1.647 -10.801 -4.901 1.00 98.56 94 LEU A O 1
ATOM 712 N N . THR A 1 95 ? 2.281 -8.793 -5.694 1.00 98.31 95 THR A N 1
ATOM 713 C CA . THR A 1 95 ? 2.789 -9.260 -6.988 1.00 98.31 95 THR A CA 1
ATOM 714 C C . THR A 1 95 ? 4.187 -8.680 -7.253 1.00 98.31 95 THR A C 1
ATOM 716 O O . THR A 1 95 ? 4.525 -7.629 -6.707 1.00 98.31 95 THR A O 1
ATOM 719 N N . PRO A 1 96 ? 5.060 -9.376 -8.008 1.00 97.06 96 PRO A N 1
ATOM 720 C CA . PRO A 1 96 ? 6.478 -9.021 -8.096 1.00 97.06 96 PRO A CA 1
ATOM 721 C C . PRO A 1 96 ? 6.787 -8.012 -9.219 1.00 97.06 96 PRO A C 1
ATOM 723 O O . PRO A 1 96 ? 7.567 -8.320 -10.115 1.00 97.06 96 PRO A O 1
ATOM 726 N N . HIS A 1 97 ? 6.194 -6.818 -9.175 1.00 97.38 97 HIS A N 1
ATOM 727 C CA . HIS A 1 97 ? 6.366 -5.744 -10.168 1.00 97.38 97 HIS A CA 1
ATOM 728 C C . HIS A 1 97 ? 6.119 -6.200 -11.608 1.00 97.38 97 HIS A C 1
ATOM 730 O O . HIS A 1 97 ? 6.931 -5.997 -12.511 1.00 97.38 97 HIS A O 1
ATOM 736 N N . ILE A 1 98 ? 4.969 -6.839 -11.815 1.00 96.75 98 ILE A N 1
ATOM 737 C CA . ILE A 1 98 ? 4.591 -7.444 -13.096 1.00 96.75 98 ILE A CA 1
ATOM 738 C C . ILE A 1 98 ? 3.471 -6.696 -13.812 1.00 96.75 98 ILE A C 1
ATOM 740 O O . ILE A 1 98 ? 3.106 -7.096 -14.914 1.00 96.75 98 ILE A O 1
ATOM 744 N N . ALA A 1 99 ? 2.928 -5.611 -13.247 1.00 94.19 99 ALA A N 1
ATOM 745 C CA . ALA A 1 99 ? 1.789 -4.914 -13.849 1.00 94.19 99 ALA A CA 1
ATOM 746 C C . ALA A 1 99 ? 2.074 -4.395 -15.270 1.00 94.19 99 ALA A C 1
ATOM 748 O O . ALA A 1 99 ? 1.167 -4.356 -16.096 1.00 94.19 99 ALA A O 1
ATOM 749 N N . ALA A 1 100 ? 3.326 -4.028 -15.568 1.00 93.62 100 ALA A N 1
ATOM 750 C CA . ALA A 1 100 ? 3.760 -3.614 -16.906 1.00 93.62 100 ALA A CA 1
ATOM 751 C C . ALA A 1 100 ? 4.344 -4.764 -17.754 1.00 93.62 100 ALA A C 1
ATOM 753 O O . ALA A 1 100 ? 4.713 -4.548 -18.901 1.00 93.62 100 ALA A O 1
ATOM 754 N N . GLY A 1 101 ? 4.459 -5.971 -17.195 1.00 94.12 101 GLY A N 1
ATOM 755 C CA . GLY A 1 101 ? 5.067 -7.139 -17.840 1.00 94.12 101 GLY A CA 1
ATOM 756 C C . GLY A 1 101 ? 4.067 -8.042 -18.563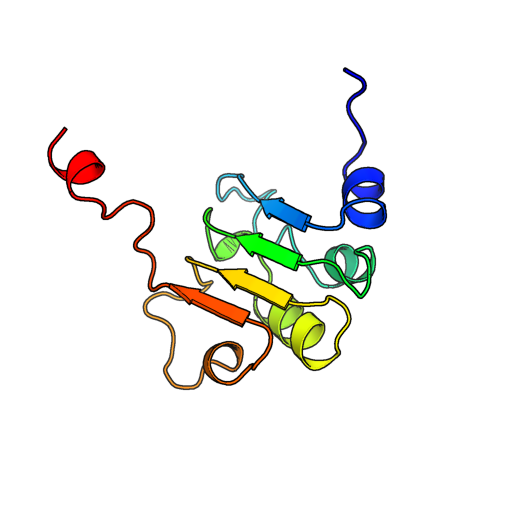 1.00 94.12 101 GLY A C 1
ATOM 757 O O . GLY A 1 101 ? 4.307 -9.244 -18.668 1.00 94.12 101 GLY A O 1
ATOM 758 N N . THR A 1 102 ? 2.923 -7.510 -19.000 1.00 95.44 102 THR A N 1
ATOM 759 C CA . THR A 1 102 ? 1.959 -8.271 -19.809 1.00 95.44 102 THR A CA 1
ATOM 760 C C . THR A 1 102 ? 2.504 -8.485 -21.223 1.00 95.44 102 THR A C 1
ATOM 762 O O . THR A 1 102 ? 3.337 -7.712 -21.688 1.00 95.44 102 THR A O 1
ATOM 765 N N . VAL A 1 103 ? 2.042 -9.536 -21.917 1.00 96.00 103 VAL A N 1
ATOM 766 C CA . VAL A 1 103 ? 2.462 -9.811 -23.306 1.00 96.00 103 VAL A CA 1
ATOM 767 C C . VAL A 1 103 ? 2.191 -8.592 -24.185 1.00 96.00 103 VAL A C 1
ATOM 769 O O . VAL A 1 103 ? 3.127 -8.073 -24.780 1.00 96.00 103 VAL A O 1
ATOM 772 N N . ASP A 1 104 ? 0.958 -8.082 -24.159 1.00 95.56 104 ASP A N 1
ATOM 773 C CA . ASP A 1 104 ? 0.536 -6.925 -24.952 1.00 95.56 104 ASP A CA 1
ATOM 774 C C . ASP A 1 104 ? 1.446 -5.705 -24.721 1.00 95.56 104 ASP A C 1
ATOM 776 O O . ASP A 1 104 ? 1.948 -5.132 -25.678 1.00 95.56 104 ASP A O 1
ATOM 780 N N . ALA A 1 105 ? 1.760 -5.3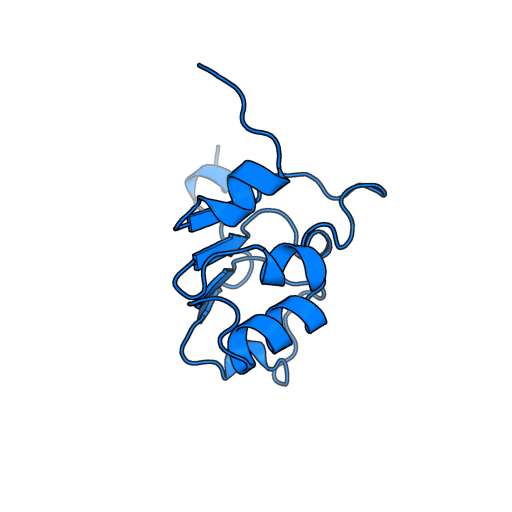63 -23.463 1.00 93.56 105 ALA A N 1
ATOM 781 C CA . ALA A 1 105 ? 2.596 -4.201 -23.135 1.00 93.56 105 ALA A CA 1
ATOM 782 C C . ALA A 1 105 ? 4.072 -4.341 -23.554 1.00 93.56 105 ALA A C 1
ATOM 784 O O . ALA A 1 105 ? 4.792 -3.344 -23.591 1.00 93.56 105 ALA A O 1
ATOM 785 N N . LEU A 1 106 ? 4.543 -5.566 -23.803 1.00 93.12 106 LEU A N 1
ATOM 786 C CA . LEU A 1 106 ? 5.915 -5.844 -24.230 1.00 93.12 106 LEU A CA 1
ATOM 787 C C . LEU A 1 106 ? 6.043 -6.014 -25.747 1.00 93.12 106 LEU A C 1
ATOM 789 O O . LEU A 1 106 ? 7.153 -5.902 -26.270 1.00 93.12 106 LEU A O 1
ATOM 793 N N . THR A 1 107 ? 4.952 -6.355 -26.434 1.00 91.81 107 THR A N 1
ATOM 794 C CA . THR A 1 107 ? 4.964 -6.676 -27.869 1.00 91.81 107 THR A CA 1
ATOM 795 C C . THR A 1 107 ? 4.319 -5.620 -28.758 1.00 91.81 107 THR A C 1
ATOM 797 O O . THR A 1 107 ? 4.569 -5.647 -29.963 1.00 91.81 107 THR A O 1
ATOM 800 N N . GLU A 1 108 ? 3.503 -4.729 -28.194 1.00 66.56 108 GLU A N 1
ATOM 801 C CA . GLU A 1 108 ? 2.962 -3.539 -28.872 1.00 66.56 108 GLU A CA 1
ATOM 802 C C . GLU A 1 108 ? 3.805 -2.291 -28.578 1.00 66.56 108 GLU A C 1
ATOM 804 O O . GLU A 1 108 ? 4.019 -1.501 -29.529 1.00 66.56 108 GLU A O 1
#

Radius of gyration: 14.22 Å; chains: 1; bounding box: 32×31×43 Å